Protein AF-A0A7C4AFL7-F1 (afdb_monomer)

Solvent-accessible surface area (backbone atoms only — not comparable to full-atom values): 5990 Å² total; per-residue (Å²): 130,59,69,70,58,55,52,52,50,54,50,51,48,50,50,52,39,52,53,50,54,74,69,39,53,82,77,48,54,79,72,40,79,58,58,64,42,40,50,51,41,49,50,39,52,47,52,48,48,51,51,53,50,52,51,58,55,55,72,71,49,88,89,46,74,70,52,54,54,51,50,54,52,51,56,53,51,50,54,52,41,51,52,51,39,52,49,42,48,52,57,49,72,68,55,79,84,76,81,82,78,83,129

Secondary structure (DSSP, 8-state):
--HHHHHHHHHHHHHHHHHHHHHS-HHHHTT-SSHHHHHHHHHHHHHHHHHHHHHHHHHHSPP-HHHHHHHHHHHHHHHHHHHHHHHHHHHHHTPPPPP----

Foldseek 3Di:
DPPVVLVVVLVVLVVVLVVVVVLDDPVVCVVDPQNVLSVQLNVLSVVLVVLVVVLVVLVPDDDDPVSVVVSVVSVVVSVVSVVSNVVSVVVNVPDDDDDRDDD

Mean predicted aligned error: 6.05 Å

Radius of gyration: 17.59 Å; Cα contacts (8 Å, |Δi|>4): 53; chains: 1; bounding box: 43×24×51 Å

Structure (mmCIF, N/CA/C/O backbone):
data_AF-A0A7C4AFL7-F1
#
_entry.id   AF-A0A7C4AFL7-F1
#
loop_
_atom_site.group_PDB
_atom_site.id
_atom_site.type_symbol
_atom_site.label_atom_id
_atom_site.label_alt_id
_atom_site.label_comp_id
_atom_site.label_asym_id
_atom_site.label_entity_id
_atom_site.label_seq_id
_atom_site.pdbx_PDB_ins_code
_atom_site.Cartn_x
_atom_site.Cartn_y
_atom_site.Cartn_z
_atom_site.occupancy
_atom_site.B_iso_or_equiv
_atom_site.auth_seq_id
_atom_site.auth_comp_id
_atom_site.auth_asym_id
_atom_site.auth_atom_id
_atom_site.pdbx_PDB_model_num
ATOM 1 N N . MET A 1 1 ? 5.212 -11.488 -5.226 1.00 54.84 1 MET A N 1
ATOM 2 C CA . MET A 1 1 ? 3.770 -11.818 -5.333 1.00 54.84 1 MET A CA 1
ATOM 3 C C . MET A 1 1 ? 3.301 -11.629 -6.772 1.00 54.84 1 MET A C 1
ATOM 5 O O . MET A 1 1 ? 3.699 -10.638 -7.372 1.00 54.84 1 MET A O 1
ATOM 9 N N . PRO A 1 2 ? 2.453 -12.518 -7.317 1.00 72.62 2 PRO A N 1
ATOM 10 C CA . PRO A 1 2 ? 1.795 -12.314 -8.612 1.00 72.62 2 PRO A CA 1
ATOM 11 C C . PRO A 1 2 ? 0.952 -11.024 -8.627 1.00 72.62 2 PRO A C 1
ATOM 13 O O . PRO A 1 2 ? 0.307 -10.715 -7.623 1.00 72.62 2 PRO A O 1
ATOM 16 N N . ARG A 1 3 ? 0.903 -10.293 -9.754 1.00 70.00 3 ARG A N 1
ATOM 17 C CA . ARG A 1 3 ? 0.165 -9.009 -9.887 1.00 70.00 3 ARG A CA 1
ATOM 18 C C . ARG A 1 3 ? -1.309 -9.112 -9.471 1.00 70.00 3 ARG A C 1
ATOM 20 O O . ARG A 1 3 ? -1.824 -8.222 -8.801 1.00 70.00 3 ARG A O 1
ATOM 27 N N . ALA A 1 4 ? -1.963 -10.228 -9.796 1.00 74.00 4 ALA A N 1
ATOM 28 C CA . ALA A 1 4 ? -3.345 -10.493 -9.392 1.00 74.00 4 ALA A CA 1
ATOM 29 C C . ALA A 1 4 ? -3.514 -10.534 -7.861 1.00 74.00 4 ALA A C 1
ATOM 31 O O . ALA A 1 4 ? -4.464 -9.962 -7.327 1.00 74.00 4 ALA A O 1
ATOM 32 N N . ARG A 1 5 ? -2.553 -11.129 -7.134 1.00 79.31 5 ARG A N 1
ATOM 33 C CA . ARG A 1 5 ? -2.572 -11.158 -5.661 1.00 79.31 5 ARG A CA 1
ATOM 34 C C . ARG A 1 5 ? -2.360 -9.767 -5.064 1.00 79.31 5 ARG A C 1
ATOM 36 O O . ARG A 1 5 ? -3.036 -9.421 -4.104 1.00 79.31 5 ARG A O 1
ATOM 43 N N . GLN A 1 6 ? -1.486 -8.948 -5.655 1.00 80.31 6 GLN A N 1
ATOM 44 C CA . GLN A 1 6 ? -1.270 -7.562 -5.212 1.00 80.31 6 GLN A CA 1
ATOM 45 C C . GLN A 1 6 ? -2.531 -6.705 -5.381 1.00 80.31 6 GLN A C 1
ATOM 47 O O . GLN A 1 6 ? -2.898 -5.950 -4.481 1.00 80.31 6 GLN A O 1
ATOM 52 N N . HIS A 1 7 ? -3.229 -6.856 -6.510 1.00 83.31 7 HIS A N 1
ATOM 53 C CA . HIS A 1 7 ? -4.491 -6.163 -6.751 1.00 83.31 7 HIS A CA 1
ATOM 54 C C . HIS A 1 7 ? -5.581 -6.595 -5.758 1.00 83.31 7 HIS A C 1
ATOM 56 O O . HIS A 1 7 ? -6.227 -5.745 -5.145 1.00 83.31 7 HIS A O 1
ATOM 62 N N . ALA A 1 8 ? -5.753 -7.905 -5.552 1.00 85.50 8 ALA A N 1
ATOM 63 C CA . ALA A 1 8 ? -6.710 -8.434 -4.584 1.00 85.50 8 ALA A CA 1
ATOM 64 C C . ALA A 1 8 ? -6.419 -7.934 -3.158 1.00 85.50 8 ALA A C 1
ATOM 66 O O . ALA A 1 8 ? -7.335 -7.486 -2.472 1.00 85.50 8 ALA A O 1
ATOM 67 N N . PHE A 1 9 ? -5.146 -7.923 -2.754 1.00 86.56 9 PHE A N 1
ATOM 68 C CA . PHE A 1 9 ? -4.712 -7.418 -1.453 1.00 86.56 9 PHE A CA 1
ATOM 69 C C . PHE A 1 9 ? -5.043 -5.931 -1.260 1.00 86.56 9 PHE A C 1
ATOM 71 O O . PHE A 1 9 ? -5.638 -5.559 -0.252 1.00 86.56 9 PHE A O 1
ATOM 78 N N . ARG A 1 10 ? -4.764 -5.077 -2.256 1.00 88.94 10 ARG A N 1
ATOM 79 C CA . ARG A 1 10 ? -5.164 -3.657 -2.219 1.00 88.94 10 ARG A CA 1
ATOM 80 C C . ARG A 1 10 ? -6.665 -3.467 -2.030 1.00 88.94 10 ARG A C 1
ATOM 82 O O . ARG A 1 10 ? -7.072 -2.583 -1.278 1.00 88.94 10 ARG A O 1
ATOM 89 N N . ARG A 1 11 ? -7.490 -4.263 -2.720 1.00 93.00 11 ARG A N 1
ATOM 90 C CA . ARG A 1 11 ? -8.950 -4.203 -2.539 1.00 93.00 11 ARG A CA 1
ATOM 91 C C . ARG A 1 11 ? -9.345 -4.585 -1.117 1.00 93.00 11 ARG A C 1
ATOM 93 O O . ARG A 1 11 ? -10.166 -3.888 -0.537 1.00 93.00 11 ARG A O 1
ATOM 100 N N . ALA A 1 12 ? -8.738 -5.630 -0.556 1.00 91.69 12 ALA A N 1
ATOM 101 C CA . ALA A 1 12 ? -9.010 -6.056 0.814 1.00 91.69 12 ALA A CA 1
ATOM 102 C C . ALA A 1 12 ? -8.679 -4.951 1.833 1.00 91.69 12 ALA A C 1
ATOM 104 O O . ALA A 1 12 ? -9.532 -4.615 2.649 1.00 91.69 12 ALA A O 1
ATOM 105 N N . VAL A 1 13 ? -7.506 -4.310 1.724 1.00 91.94 13 VAL A N 1
ATOM 106 C CA . VAL A 1 13 ? -7.127 -3.165 2.581 1.00 91.94 13 VAL A CA 1
ATOM 107 C C . VAL A 1 13 ? -8.147 -2.030 2.473 1.00 91.94 13 VAL A C 1
ATOM 109 O O . VAL A 1 13 ? -8.580 -1.481 3.485 1.00 91.94 13 VAL A O 1
ATOM 112 N N . ARG A 1 14 ? -8.580 -1.702 1.250 1.00 94.12 14 ARG A N 1
ATOM 113 C CA . ARG A 1 14 ? -9.600 -0.672 1.023 1.00 94.12 14 ARG A CA 1
ATOM 114 C C . ARG A 1 14 ? -10.939 -1.034 1.667 1.00 94.12 14 ARG A C 1
ATOM 116 O O . ARG A 1 14 ? -11.559 -0.176 2.285 1.00 94.12 14 ARG A O 1
ATOM 123 N N . TRP A 1 15 ? -11.387 -2.281 1.535 1.00 94.56 15 TRP A N 1
ATOM 124 C CA . TRP A 1 15 ? -12.618 -2.743 2.176 1.00 94.56 15 TRP A CA 1
ATOM 125 C C . TRP A 1 15 ? -12.529 -2.679 3.695 1.00 94.56 15 TRP A C 1
ATOM 127 O O . TRP A 1 15 ? -13.468 -2.217 4.331 1.00 94.56 15 TRP A O 1
ATOM 137 N N . TRP A 1 16 ? -11.397 -3.063 4.283 1.00 92.44 16 TRP A N 1
ATOM 138 C CA . TRP A 1 16 ? -11.189 -2.939 5.725 1.00 92.44 16 TRP A CA 1
ATOM 139 C C . TRP A 1 16 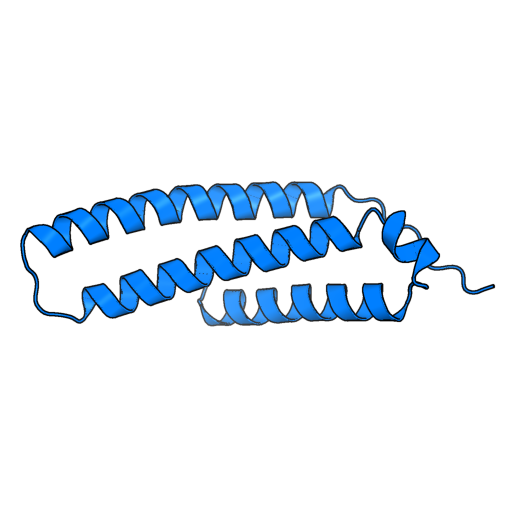? -11.233 -1.489 6.196 1.00 92.44 16 TRP A C 1
ATOM 141 O O . TRP A 1 16 ? -11.848 -1.209 7.223 1.00 92.44 16 TRP A O 1
ATOM 151 N N . ARG A 1 17 ? -10.648 -0.561 5.428 1.00 93.69 17 ARG A N 1
ATOM 152 C CA . ARG A 1 17 ? -10.772 0.874 5.702 1.00 93.69 17 ARG A CA 1
ATOM 153 C C . ARG A 1 17 ? -12.238 1.303 5.705 1.00 93.69 17 ARG A C 1
ATOM 155 O O . ARG A 1 17 ? -12.684 1.867 6.694 1.00 93.69 17 ARG A O 1
ATOM 162 N N . TYR A 1 18 ? -12.992 0.979 4.654 1.00 94.06 18 TYR A N 1
ATOM 163 C CA . TYR A 1 18 ? -14.407 1.353 4.560 1.00 94.06 18 TYR A CA 1
ATOM 164 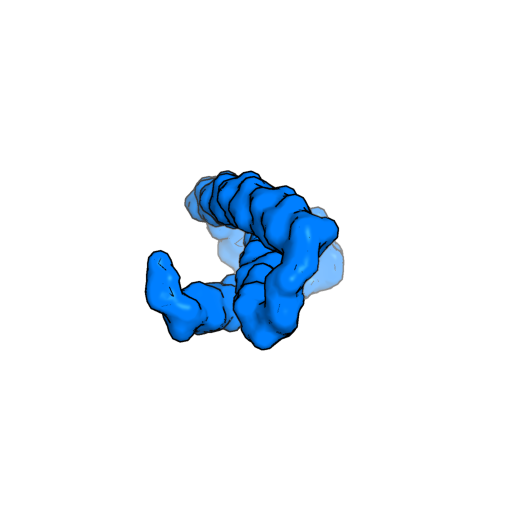C C . TYR A 1 18 ? -15.261 0.757 5.675 1.00 94.06 18 TYR A C 1
ATOM 166 O O . TYR A 1 18 ? -16.098 1.451 6.240 1.00 94.06 18 TYR A O 1
ATOM 174 N N . LEU A 1 19 ? -15.030 -0.507 6.031 1.00 91.81 19 LEU A N 1
ATOM 175 C CA . LEU A 1 19 ? -15.721 -1.136 7.154 1.00 91.81 19 LEU A CA 1
ATOM 176 C C . LEU A 1 19 ? -15.402 -0.422 8.470 1.00 91.81 19 LEU A C 1
ATOM 178 O O . LEU A 1 19 ? -16.301 -0.210 9.280 1.00 91.81 19 LEU A O 1
ATOM 182 N N . ARG A 1 20 ? -14.141 -0.020 8.682 1.00 90.75 20 ARG A N 1
ATOM 183 C CA . ARG A 1 20 ? -13.745 0.725 9.882 1.00 90.75 20 ARG A CA 1
ATOM 184 C C . ARG A 1 20 ? -14.358 2.125 9.907 1.00 90.75 20 ARG A C 1
ATOM 186 O O . ARG A 1 20 ? -14.874 2.516 10.944 1.00 90.75 20 ARG A O 1
ATOM 193 N N . GLU A 1 21 ? -14.362 2.839 8.785 1.00 92.06 21 GLU A N 1
ATOM 194 C CA . GLU A 1 21 ? -15.007 4.154 8.646 1.00 92.06 21 GLU A CA 1
ATOM 195 C C . GLU A 1 21 ? -16.507 4.078 8.935 1.00 92.06 21 GLU A C 1
ATOM 197 O O . GLU A 1 21 ? -17.015 4.873 9.718 1.00 92.06 21 GLU A O 1
ATOM 202 N N . ALA A 1 22 ? -17.199 3.085 8.369 1.00 90.31 22 ALA A N 1
ATOM 203 C CA . ALA A 1 22 ? -18.632 2.884 8.569 1.00 90.31 22 ALA A CA 1
ATOM 204 C C . ALA A 1 22 ? -18.990 2.463 10.004 1.00 90.31 22 ALA A C 1
ATOM 206 O O . ALA A 1 22 ? -20.106 2.699 10.465 1.00 90.31 22 ALA A O 1
ATOM 207 N N . ALA A 1 23 ? -18.061 1.819 10.715 1.00 88.88 23 ALA A N 1
ATOM 208 C CA . ALA A 1 23 ? -18.273 1.401 12.094 1.00 88.88 23 ALA A CA 1
ATOM 209 C C . ALA A 1 23 ? -18.071 2.541 13.109 1.00 88.88 23 ALA A C 1
ATOM 211 O O . ALA A 1 23 ? -18.586 2.443 14.219 1.00 88.88 23 ALA A O 1
ATOM 212 N N . LEU A 1 24 ? -17.332 3.597 12.758 1.00 88.12 24 LEU A N 1
ATOM 213 C CA . LEU A 1 24 ? -16.941 4.668 13.677 1.00 88.12 24 LEU A CA 1
ATOM 214 C C . LEU A 1 24 ? -17.744 5.948 13.429 1.00 88.12 24 LEU A C 1
ATOM 216 O O . LEU A 1 24 ? -17.856 6.414 12.296 1.00 88.12 24 LEU A O 1
ATOM 220 N N . SER A 1 25 ? -18.210 6.591 14.500 1.00 85.00 25 SER A N 1
ATOM 221 C CA . SER A 1 25 ? -18.729 7.959 14.410 1.00 85.00 25 SER A CA 1
ATOM 222 C C . SER A 1 25 ? -17.605 8.964 14.118 1.00 85.00 25 SER A C 1
ATOM 224 O O . SER A 1 25 ? -16.432 8.701 14.393 1.00 85.00 25 SER A O 1
ATOM 226 N N . ALA A 1 26 ? -17.946 10.156 13.616 1.00 80.38 26 ALA A N 1
ATOM 227 C CA . ALA A 1 26 ? -16.960 11.190 13.279 1.00 80.38 26 ALA A CA 1
ATOM 228 C C . ALA A 1 26 ? -16.031 11.562 14.458 1.00 80.38 26 ALA A C 1
ATOM 230 O O . ALA A 1 26 ? -14.845 11.829 14.261 1.00 80.38 26 ALA A O 1
ATOM 231 N N . GLY A 1 27 ? -16.541 11.533 15.697 1.00 79.38 27 GLY A N 1
ATOM 232 C CA . GLY A 1 27 ? -15.739 11.762 16.905 1.00 79.38 27 GLY A CA 1
ATOM 233 C C . GLY A 1 27 ? -14.795 10.602 17.243 1.00 79.38 27 GLY A C 1
ATOM 234 O O . GLY A 1 27 ? -13.688 10.828 17.727 1.00 79.38 27 GLY A O 1
ATOM 235 N N . GLN A 1 28 ? -15.193 9.362 16.945 1.00 85.12 28 GLN A N 1
ATOM 236 C CA . GLN A 1 28 ? -14.380 8.166 17.186 1.00 85.12 28 GLN A CA 1
ATOM 237 C C . GLN A 1 28 ? -13.281 7.987 16.135 1.00 85.12 28 GLN A C 1
ATOM 239 O O . GLN A 1 28 ? -12.202 7.508 16.472 1.00 85.12 28 GLN A O 1
ATOM 244 N N . GLN A 1 29 ? -13.517 8.411 14.890 1.00 84.38 29 GLN A N 1
ATOM 245 C CA . GLN A 1 29 ? -12.524 8.331 13.812 1.00 84.38 29 GLN A CA 1
ATOM 246 C C . GLN A 1 29 ? -11.226 9.074 14.157 1.00 84.38 29 GLN A C 1
ATOM 248 O O . GLN A 1 29 ? -10.144 8.555 13.895 1.00 84.38 29 GLN A O 1
ATOM 253 N N . LYS A 1 30 ? -11.318 10.243 14.809 1.00 82.50 30 LYS A N 1
ATOM 254 C CA . LYS A 1 30 ? -10.145 11.042 15.221 1.00 82.50 30 LYS A CA 1
ATOM 255 C C . LYS A 1 30 ? -9.224 10.311 16.199 1.00 82.50 30 LYS A C 1
ATOM 257 O O . LYS A 1 30 ? -8.019 10.532 16.180 1.00 82.50 30 LYS A O 1
ATOM 262 N N . ASN A 1 31 ? -9.794 9.449 17.037 1.00 84.94 31 ASN A N 1
ATOM 263 C CA . ASN A 1 31 ? -9.067 8.710 18.067 1.00 84.94 31 ASN A CA 1
ATOM 264 C C . ASN A 1 31 ? -8.763 7.265 17.646 1.00 84.94 31 ASN A C 1
ATOM 266 O O . ASN A 1 31 ? -8.229 6.487 18.440 1.00 84.94 31 ASN A O 1
ATOM 270 N N . ASP A 1 32 ? -9.118 6.878 16.419 1.00 88.19 32 ASP A N 1
ATOM 271 C CA . ASP A 1 32 ? -8.919 5.516 15.957 1.00 88.19 32 ASP A CA 1
ATOM 272 C C . ASP A 1 32 ? -7.458 5.278 15.575 1.00 88.19 32 ASP A C 1
ATOM 274 O O . ASP A 1 32 ? -6.889 5.955 14.724 1.00 88.19 32 ASP A O 1
ATOM 278 N N . ALA A 1 33 ? -6.841 4.269 16.184 1.00 87.12 33 ALA A N 1
ATOM 279 C CA . ALA A 1 33 ? -5.462 3.908 15.874 1.00 87.12 33 ALA A CA 1
ATOM 280 C C . ALA A 1 33 ? -5.340 3.126 14.552 1.00 87.12 33 ALA A C 1
ATOM 282 O O . ALA A 1 33 ? -4.266 3.112 13.944 1.00 87.12 33 ALA A O 1
ATOM 283 N N . LEU A 1 34 ? -6.408 2.456 14.109 1.00 90.12 34 LEU A N 1
ATOM 284 C CA . LEU A 1 34 ? -6.374 1.548 12.964 1.00 90.12 34 LEU A CA 1
ATOM 285 C C . LEU A 1 34 ? -6.588 2.281 11.635 1.00 90.12 34 LEU A C 1
ATOM 287 O O . LEU A 1 34 ? -5.835 2.067 10.687 1.00 90.12 34 LEU A O 1
ATOM 291 N N . LEU A 1 35 ? -7.580 3.164 11.575 1.00 90.81 35 LEU A N 1
ATOM 292 C CA . LEU A 1 35 ? -7.972 3.922 10.395 1.00 90.81 35 LEU A CA 1
ATOM 293 C C . LEU A 1 35 ? -6.809 4.683 9.728 1.00 90.81 35 LEU A C 1
ATOM 295 O O . LEU A 1 35 ? -6.566 4.430 8.546 1.00 90.81 35 LEU A O 1
ATOM 299 N N . PRO A 1 36 ? -6.014 5.517 10.433 1.00 91.19 36 PRO A N 1
ATOM 300 C CA . PRO A 1 36 ? -4.891 6.223 9.811 1.00 91.19 36 PRO A CA 1
ATOM 301 C C . PRO A 1 36 ? -3.818 5.268 9.269 1.00 91.19 36 PRO A C 1
ATOM 303 O O . PRO A 1 36 ? -3.164 5.566 8.273 1.00 91.19 36 PRO A O 1
ATOM 306 N N . ARG A 1 37 ? -3.642 4.088 9.875 1.00 91.19 37 ARG A N 1
ATOM 307 C CA . ARG A 1 37 ? -2.679 3.082 9.398 1.00 91.19 37 ARG A CA 1
ATOM 308 C C . ARG A 1 37 ? -3.192 2.334 8.172 1.00 91.19 37 ARG A C 1
ATOM 310 O O . ARG A 1 37 ? -2.424 2.108 7.242 1.00 91.19 37 ARG A O 1
ATOM 317 N N . LEU A 1 38 ? -4.486 2.011 8.125 1.00 92.25 38 LEU A N 1
ATOM 318 C CA . LEU A 1 38 ? -5.127 1.470 6.923 1.00 92.25 38 LEU A CA 1
ATOM 319 C C . LEU A 1 38 ? -5.047 2.458 5.752 1.00 92.25 38 LEU A C 1
ATOM 321 O O . LEU A 1 38 ? -4.777 2.037 4.628 1.00 92.25 38 LEU A O 1
ATOM 325 N N . MET A 1 39 ? -5.225 3.758 6.012 1.00 92.62 39 MET A N 1
ATOM 326 C CA . MET A 1 39 ? -5.041 4.812 5.008 1.00 92.62 39 MET A CA 1
ATOM 327 C C . MET A 1 39 ? -3.603 4.842 4.481 1.00 92.62 39 MET A C 1
ATOM 329 O O . MET A 1 39 ? -3.414 4.714 3.273 1.00 92.62 39 MET A O 1
ATOM 333 N N . ARG A 1 40 ? -2.597 4.884 5.367 1.00 92.50 40 ARG A N 1
ATOM 334 C CA . ARG A 1 40 ? -1.176 4.858 4.971 1.00 92.50 40 ARG A CA 1
ATOM 335 C C . ARG A 1 40 ? -0.814 3.629 4.139 1.00 92.50 40 ARG A C 1
ATOM 337 O O . ARG A 1 40 ? -0.171 3.757 3.102 1.00 92.50 40 ARG A O 1
ATOM 344 N N . VAL A 1 41 ? -1.256 2.434 4.544 1.00 92.88 41 VAL A N 1
ATOM 345 C CA . VAL A 1 41 ? -1.021 1.206 3.761 1.00 92.88 41 VAL A CA 1
ATOM 346 C C . VAL A 1 41 ? -1.710 1.295 2.397 1.00 92.88 41 VAL A C 1
ATOM 348 O O . VAL A 1 41 ? -1.129 0.905 1.384 1.00 92.88 41 VAL A O 1
ATOM 351 N N . GLN A 1 42 ? -2.938 1.820 2.335 1.00 93.00 42 GLN A N 1
ATOM 352 C CA . GLN A 1 42 ? -3.653 1.999 1.072 1.00 93.00 42 GLN A CA 1
ATOM 353 C C . GLN A 1 42 ? -2.916 2.961 0.124 1.00 93.00 42 GLN A C 1
ATOM 355 O O . GLN A 1 42 ? -2.828 2.670 -1.073 1.00 93.00 42 GLN A O 1
ATOM 360 N N . GLU A 1 43 ? -2.402 4.077 0.643 1.00 92.50 43 GLU A N 1
ATOM 361 C CA . GLU A 1 43 ? -1.619 5.075 -0.096 1.00 92.50 43 GLU A CA 1
ATOM 362 C C . GLU A 1 43 ? -0.304 4.485 -0.606 1.00 92.50 43 GLU A C 1
ATOM 364 O O . GLU A 1 43 ? -0.073 4.488 -1.815 1.00 92.50 43 GLU A O 1
ATOM 369 N N . ALA A 1 44 ? 0.492 3.869 0.273 1.00 91.81 44 ALA A N 1
ATOM 370 C CA . ALA A 1 44 ? 1.772 3.260 -0.086 1.00 91.81 44 ALA A CA 1
ATOM 371 C C . ALA A 1 44 ? 1.607 2.166 -1.158 1.00 91.81 44 ALA A C 1
ATOM 373 O O . ALA A 1 44 ? 2.347 2.111 -2.142 1.00 91.81 44 ALA A O 1
ATOM 374 N N . LEU A 1 45 ? 0.581 1.316 -1.032 1.00 91.38 45 LEU A N 1
ATOM 375 C CA . LEU A 1 45 ? 0.262 0.317 -2.056 1.00 91.38 45 LEU A CA 1
ATOM 376 C C . LEU A 1 45 ? -0.214 0.948 -3.375 1.00 91.38 45 LEU A C 1
ATOM 378 O O . LEU A 1 45 ? 0.012 0.380 -4.447 1.00 91.38 45 LEU A O 1
ATOM 382 N N . GLY A 1 46 ? -0.925 2.075 -3.307 1.00 91.31 46 GLY A N 1
ATOM 383 C CA . GLY A 1 46 ? -1.345 2.848 -4.472 1.00 91.31 46 GLY A CA 1
ATOM 384 C C . GLY A 1 46 ? -0.149 3.410 -5.232 1.00 91.31 46 GLY A C 1
ATOM 385 O O . GLY A 1 46 ? -0.036 3.183 -6.435 1.00 91.31 46 GLY A O 1
ATOM 386 N N . GLU A 1 47 ? 0.775 4.043 -4.518 1.00 91.12 47 GLU A N 1
ATOM 387 C CA . GLU A 1 47 ? 1.996 4.615 -5.080 1.00 91.12 47 GLU A CA 1
ATOM 388 C C . GLU A 1 47 ? 2.892 3.542 -5.710 1.00 91.12 47 GLU A C 1
ATOM 390 O O . GLU A 1 47 ? 3.338 3.676 -6.855 1.00 91.12 47 GLU A O 1
ATOM 395 N N . LEU A 1 48 ? 3.056 2.407 -5.023 1.00 90.25 48 LEU A N 1
ATOM 396 C CA . LEU A 1 48 ? 3.797 1.260 -5.542 1.00 90.25 48 LEU A CA 1
ATOM 397 C C . LEU A 1 48 ? 3.211 0.737 -6.865 1.00 90.25 48 LEU A C 1
ATOM 399 O O . LEU A 1 48 ? 3.953 0.344 -7.774 1.00 90.25 48 LEU A O 1
ATOM 403 N N . GLN A 1 49 ? 1.879 0.715 -6.978 1.00 90.31 49 GLN A N 1
ATOM 404 C CA . GLN A 1 49 ? 1.185 0.315 -8.199 1.00 90.31 49 GLN A CA 1
ATOM 405 C C . GLN A 1 49 ? 1.346 1.360 -9.306 1.00 90.31 49 GLN A C 1
ATOM 407 O O . GLN A 1 49 ? 1.608 0.977 -10.446 1.00 90.31 49 GLN A O 1
ATOM 412 N N . ASN A 1 50 ? 1.183 2.648 -8.993 1.00 90.69 50 ASN A N 1
ATOM 413 C CA . ASN A 1 50 ? 1.303 3.736 -9.962 1.00 90.69 50 ASN A CA 1
ATOM 414 C C . ASN A 1 50 ? 2.677 3.699 -10.631 1.00 90.69 50 ASN A C 1
ATOM 416 O O . ASN A 1 50 ? 2.770 3.651 -11.855 1.00 90.69 50 ASN A O 1
ATOM 420 N N . ARG A 1 51 ? 3.742 3.580 -9.837 1.00 89.75 51 ARG A N 1
ATOM 421 C CA . ARG A 1 51 ? 5.114 3.451 -10.340 1.00 89.75 51 ARG A CA 1
ATOM 422 C C . ARG A 1 51 ? 5.326 2.194 -1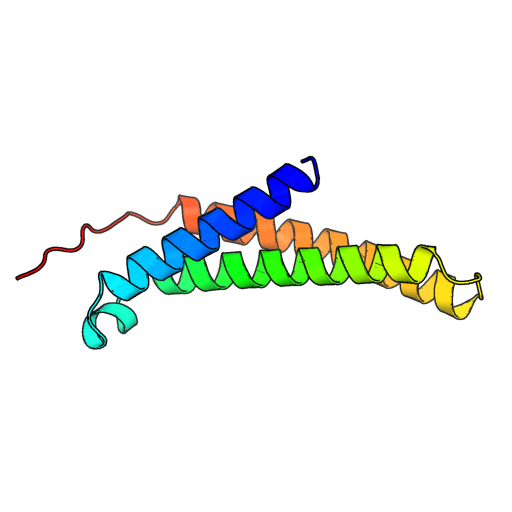1.177 1.00 89.75 51 ARG A C 1
ATOM 424 O O . ARG A 1 51 ? 5.940 2.271 -12.237 1.00 89.75 51 ARG A O 1
ATOM 431 N N . ALA A 1 52 ? 4.774 1.051 -10.765 1.00 89.06 52 ALA A N 1
ATOM 432 C CA . ALA A 1 52 ? 4.841 -0.175 -11.562 1.00 89.06 52 ALA A CA 1
ATOM 433 C C . ALA A 1 52 ? 4.149 -0.027 -12.931 1.00 89.06 52 ALA A C 1
ATOM 435 O O . ALA A 1 52 ? 4.649 -0.547 -13.931 1.00 89.06 52 ALA A O 1
ATOM 436 N N . VAL A 1 53 ? 3.019 0.687 -12.988 1.00 89.44 53 VAL A N 1
ATOM 437 C CA . VAL A 1 53 ? 2.316 1.008 -14.239 1.00 89.44 53 VAL A CA 1
ATOM 438 C C . VAL A 1 53 ? 3.144 1.972 -15.087 1.00 89.44 53 VAL A C 1
ATOM 440 O O . VAL A 1 53 ? 3.342 1.695 -16.266 1.00 89.44 53 VAL A O 1
ATOM 443 N N . THR A 1 54 ? 3.700 3.034 -14.499 1.00 89.75 54 THR A N 1
ATOM 444 C CA . THR A 1 54 ? 4.575 3.991 -15.194 1.00 89.75 54 THR A CA 1
ATOM 445 C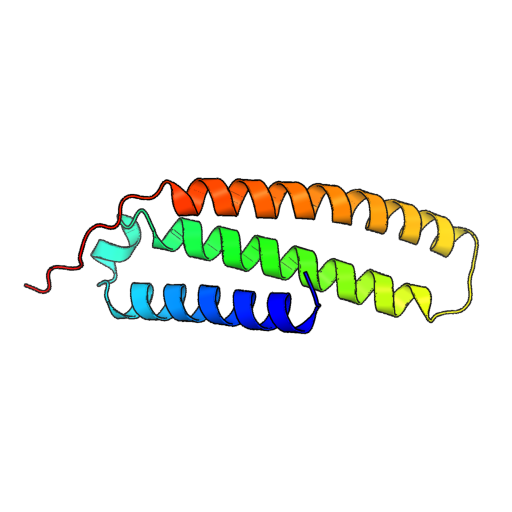 C . THR A 1 54 ? 5.792 3.301 -15.802 1.00 89.75 54 THR A C 1
ATOM 447 O O . THR A 1 54 ? 6.069 3.488 -16.984 1.00 89.75 54 THR A O 1
ATOM 450 N N . ILE A 1 55 ? 6.477 2.440 -15.043 1.00 90.25 55 ILE A N 1
ATOM 451 C CA . ILE A 1 55 ? 7.597 1.638 -15.553 1.00 90.25 55 ILE A CA 1
ATOM 452 C C . ILE A 1 55 ? 7.129 0.776 -16.730 1.00 90.25 55 ILE A C 1
ATOM 454 O O . ILE A 1 55 ? 7.747 0.811 -17.789 1.00 90.25 55 ILE A O 1
ATOM 458 N N . ALA A 1 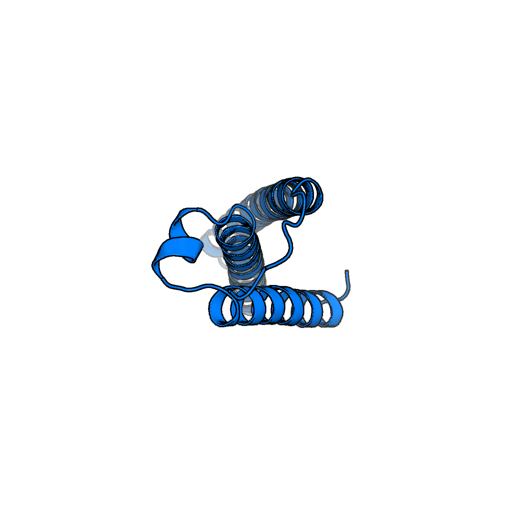56 ? 6.015 0.049 -16.588 1.00 89.31 56 ALA A N 1
ATOM 459 C CA . ALA A 1 56 ? 5.501 -0.820 -17.646 1.00 89.31 56 ALA A CA 1
ATOM 460 C C . ALA A 1 56 ? 5.107 -0.055 -18.924 1.00 89.31 56 ALA A C 1
ATOM 462 O O . ALA A 1 56 ? 5.327 -0.562 -20.025 1.00 89.31 56 ALA A O 1
ATOM 463 N N .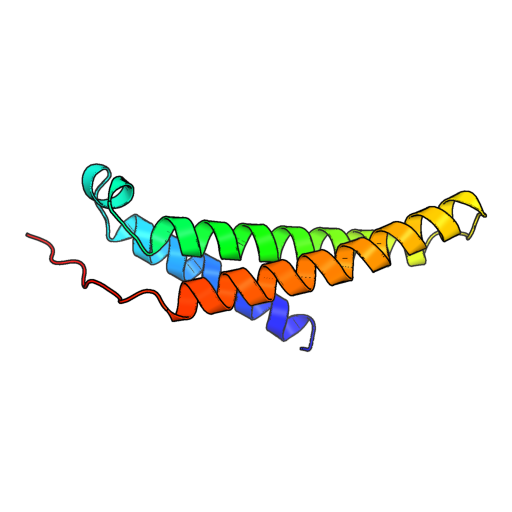 LEU A 1 57 ? 4.538 1.145 -18.788 1.00 88.94 57 LEU A N 1
ATOM 464 C CA . LEU A 1 57 ? 4.199 2.024 -19.908 1.00 88.94 57 LEU A CA 1
ATOM 465 C C . LEU A 1 57 ? 5.460 2.533 -20.602 1.00 88.94 57 LEU A C 1
ATOM 467 O O . LEU A 1 57 ? 5.600 2.383 -21.815 1.00 88.94 57 LEU A O 1
ATOM 471 N N . LEU A 1 58 ? 6.411 3.066 -19.836 1.00 86.75 58 LEU A N 1
ATOM 472 C CA . LEU A 1 58 ? 7.663 3.581 -20.375 1.00 86.75 58 LEU A CA 1
ATOM 473 C C . LEU A 1 58 ? 8.458 2.481 -21.073 1.00 86.75 58 LEU A C 1
ATOM 475 O O . LEU A 1 58 ? 8.938 2.702 -22.180 1.00 86.75 58 LEU A O 1
ATOM 479 N N . SER A 1 59 ? 8.544 1.275 -20.509 1.00 86.06 59 SER A N 1
ATOM 480 C CA . SER A 1 59 ? 9.240 0.145 -21.137 1.00 86.06 59 SER A CA 1
ATOM 481 C C . SER A 1 59 ? 8.732 -0.187 -22.547 1.00 86.06 59 SER A C 1
ATOM 483 O O . SER A 1 59 ? 9.503 -0.725 -23.333 1.00 86.06 59 SER A O 1
ATOM 485 N N . ARG A 1 60 ? 7.486 0.166 -22.899 1.00 87.25 60 ARG A N 1
ATOM 486 C CA . ARG A 1 60 ? 6.889 -0.089 -24.225 1.00 87.25 60 ARG A CA 1
ATOM 487 C C . ARG A 1 60 ? 7.168 0.991 -25.274 1.00 87.25 60 ARG A C 1
ATOM 489 O O . ARG A 1 60 ? 6.965 0.744 -26.456 1.00 87.25 60 ARG A O 1
ATOM 496 N N . LEU A 1 61 ? 7.612 2.180 -24.872 1.00 85.56 61 LEU A N 1
ATOM 497 C CA . LEU A 1 61 ? 7.958 3.260 -25.808 1.00 85.56 61 LEU A CA 1
ATOM 498 C C . LEU A 1 61 ? 9.318 2.985 -26.483 1.00 85.56 61 LEU A C 1
ATOM 500 O O . LEU A 1 61 ? 10.098 2.179 -25.978 1.00 85.56 61 LEU A O 1
ATOM 504 N N . LYS A 1 62 ? 9.677 3.674 -27.575 1.00 82.25 62 LYS A N 1
ATOM 505 C CA . LYS A 1 62 ? 11.049 3.586 -28.128 1.00 82.25 62 LYS A CA 1
ATOM 506 C C . LYS A 1 62 ? 12.082 4.088 -27.105 1.00 82.25 62 LYS A C 1
ATOM 508 O O . LYS A 1 62 ? 11.771 4.941 -26.275 1.00 82.25 62 LYS A O 1
ATOM 513 N N . LEU A 1 63 ? 13.274 3.489 -27.088 1.00 77.31 63 LEU A N 1
ATOM 514 C CA . LEU A 1 63 ? 14.349 3.831 -26.150 1.00 77.31 63 LEU A CA 1
ATOM 515 C C . LEU A 1 63 ? 15.128 5.064 -26.630 1.00 77.31 63 LEU A C 1
ATOM 517 O O . LEU A 1 63 ? 15.634 5.075 -27.745 1.00 77.31 63 LEU A O 1
ATOM 521 N N . SER A 1 64 ? 15.225 6.076 -25.768 1.00 84.50 64 SER A N 1
ATOM 522 C CA . SER A 1 64 ? 16.165 7.200 -25.862 1.00 84.50 64 SER A CA 1
ATOM 523 C C . SER A 1 64 ? 17.095 7.180 -24.640 1.00 84.50 64 SER A C 1
ATOM 525 O O . SER A 1 64 ? 16.747 6.583 -23.616 1.00 84.50 64 SER A O 1
ATOM 527 N N . ALA A 1 65 ? 18.255 7.842 -24.714 1.00 79.50 65 ALA A N 1
ATOM 528 C CA . ALA A 1 65 ? 19.191 7.931 -23.585 1.00 79.50 65 ALA A CA 1
ATOM 529 C C . ALA A 1 65 ? 18.528 8.533 -22.327 1.00 79.50 65 ALA A C 1
ATOM 531 O O . ALA A 1 65 ? 18.601 7.948 -21.248 1.00 79.50 65 ALA A O 1
ATOM 532 N N . SER A 1 66 ? 17.764 9.620 -22.493 1.00 84.62 66 SER A N 1
ATOM 533 C CA . SER A 1 66 ? 16.990 10.259 -21.416 1.00 84.62 66 SER A CA 1
ATOM 534 C C . SER A 1 66 ? 15.957 9.325 -20.779 1.00 84.62 66 SER A C 1
ATOM 536 O O . SER A 1 66 ? 15.759 9.315 -19.565 1.00 84.62 66 SER A O 1
ATOM 538 N N . LYS A 1 67 ? 15.310 8.480 -21.585 1.00 85.44 67 LYS A N 1
ATOM 539 C CA . LYS A 1 67 ? 14.351 7.494 -21.091 1.00 85.44 67 LYS A CA 1
ATOM 540 C C . LYS A 1 67 ? 15.035 6.382 -20.293 1.00 85.44 67 LYS A C 1
ATOM 542 O O . LYS A 1 67 ? 14.464 5.922 -19.305 1.00 85.44 67 LYS A O 1
ATOM 547 N N . ALA A 1 68 ? 16.207 5.917 -20.725 1.00 84.50 68 ALA A N 1
ATOM 548 C CA . ALA A 1 68 ? 16.951 4.876 -20.017 1.00 84.50 68 ALA A CA 1
ATOM 549 C C . ALA A 1 68 ? 17.359 5.346 -18.611 1.00 84.50 68 ALA A C 1
ATOM 551 O O . ALA A 1 68 ? 17.151 4.623 -17.636 1.00 84.50 68 ALA A O 1
ATOM 552 N N . GLU A 1 69 ? 17.839 6.586 -18.500 1.00 87.81 69 GLU A N 1
ATOM 553 C CA . GLU A 1 69 ? 18.154 7.226 -17.222 1.00 87.81 69 GLU A CA 1
ATOM 554 C C . GLU A 1 69 ? 16.909 7.360 -16.330 1.00 87.81 69 GLU A C 1
ATOM 556 O O . GLU A 1 69 ? 16.907 6.922 -15.175 1.00 87.81 69 GLU A O 1
ATOM 561 N N . PHE A 1 70 ? 15.806 7.874 -16.884 1.00 87.25 70 PHE A N 1
ATOM 562 C CA . PHE A 1 70 ? 14.552 8.031 -16.147 1.00 87.25 70 PHE A CA 1
ATOM 563 C C . PHE A 1 70 ? 13.988 6.692 -15.642 1.00 87.25 70 PHE A C 1
ATOM 565 O O . PHE A 1 70 ? 13.567 6.580 -14.488 1.00 87.25 70 PHE A O 1
ATOM 572 N N . LEU A 1 71 ? 14.035 5.644 -16.470 1.00 88.31 71 LEU A N 1
ATOM 573 C CA . LEU A 1 71 ? 13.662 4.286 -16.071 1.00 88.31 71 LEU A CA 1
ATOM 574 C C . LEU A 1 71 ? 14.543 3.763 -14.930 1.00 88.31 71 LEU A C 1
ATOM 576 O O . LEU A 1 71 ? 14.017 3.167 -13.989 1.00 88.31 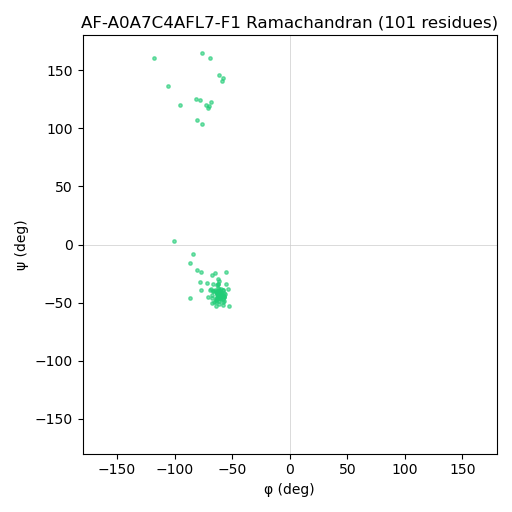71 LEU A O 1
ATOM 580 N N . GLY A 1 72 ? 15.854 4.008 -14.976 1.00 87.62 72 GLY A N 1
ATOM 581 C CA . GLY A 1 72 ? 16.778 3.639 -13.901 1.00 87.62 72 GLY A CA 1
ATOM 582 C C . GLY A 1 72 ? 16.407 4.289 -12.564 1.00 87.62 72 GLY A C 1
ATOM 583 O O . GLY A 1 72 ? 16.345 3.609 -11.533 1.00 87.62 72 GLY A O 1
ATOM 584 N N . THR A 1 73 ? 16.075 5.581 -12.584 1.00 89.69 73 THR A N 1
ATOM 585 C CA . THR A 1 73 ? 15.601 6.320 -11.404 1.00 89.69 73 THR A CA 1
ATOM 586 C C . THR A 1 73 ? 14.283 5.760 -10.875 1.00 89.69 73 THR A C 1
ATOM 588 O O . THR A 1 73 ? 14.167 5.486 -9.677 1.00 89.69 73 THR A O 1
ATOM 591 N N . LEU A 1 74 ? 13.309 5.500 -11.752 1.00 89.00 74 LEU A N 1
ATOM 592 C CA . LEU A 1 74 ? 12.024 4.919 -11.360 1.00 89.00 74 LEU A CA 1
ATOM 593 C C . LEU A 1 74 ? 12.172 3.524 -10.749 1.00 89.00 74 LEU A C 1
ATOM 595 O O . LEU A 1 74 ? 11.525 3.228 -9.747 1.00 89.00 74 LEU A O 1
ATOM 599 N N . VAL A 1 75 ? 13.041 2.672 -11.298 1.00 89.56 75 VAL A N 1
ATOM 600 C CA . VAL A 1 75 ? 13.312 1.336 -10.746 1.00 89.56 75 VAL A CA 1
ATOM 601 C C . VAL A 1 75 ? 13.953 1.429 -9.360 1.00 89.56 75 VAL A C 1
ATOM 603 O O . VAL A 1 75 ? 13.600 0.656 -8.467 1.00 89.56 75 VAL A O 1
ATOM 606 N N . ARG A 1 76 ? 14.858 2.390 -9.135 1.00 90.25 76 ARG A N 1
ATOM 607 C CA . ARG A 1 76 ? 15.445 2.630 -7.807 1.00 90.25 76 ARG A CA 1
ATOM 608 C C . ARG A 1 76 ? 14.383 3.081 -6.805 1.00 90.25 76 ARG A C 1
ATOM 610 O O . ARG A 1 76 ? 14.282 2.507 -5.723 1.00 90.25 76 ARG A O 1
ATOM 617 N N . GLN A 1 77 ? 13.553 4.048 -7.186 1.00 90.31 77 GLN A N 1
ATOM 618 C CA . GLN A 1 77 ? 12.452 4.530 -6.350 1.00 90.31 77 GLN A CA 1
ATOM 619 C C . GLN A 1 77 ? 11.405 3.439 -6.079 1.00 90.31 77 GLN A C 1
ATOM 621 O O . GLN A 1 77 ? 10.882 3.361 -4.971 1.00 90.31 77 GLN A O 1
ATOM 626 N N . GLN A 1 78 ? 11.149 2.543 -7.038 1.00 90.62 78 GLN A N 1
ATOM 627 C CA . GLN A 1 78 ? 10.264 1.391 -6.850 1.00 90.62 78 GLN A CA 1
ATOM 628 C C . GLN A 1 78 ? 10.729 0.508 -5.688 1.00 90.62 78 GLN A C 1
ATOM 630 O O . GLN A 1 78 ? 9.903 0.056 -4.900 1.00 90.62 78 GLN A O 1
ATOM 635 N N . ARG A 1 79 ? 12.040 0.270 -5.555 1.00 88.94 79 ARG A N 1
ATOM 636 C CA . ARG A 1 79 ? 12.597 -0.529 -4.450 1.00 88.94 79 ARG A CA 1
ATOM 637 C C . ARG A 1 79 ? 12.412 0.158 -3.097 1.00 88.94 79 ARG A C 1
ATOM 639 O O . ARG A 1 79 ? 12.062 -0.506 -2.128 1.00 88.94 79 ARG A O 1
ATOM 646 N N . LEU A 1 80 ? 12.594 1.478 -3.041 1.00 89.38 80 LEU A N 1
ATOM 647 C CA . LEU A 1 80 ? 12.356 2.259 -1.822 1.00 89.38 80 LEU A CA 1
ATOM 648 C C . LEU A 1 80 ? 10.880 2.209 -1.412 1.00 89.38 80 LEU A C 1
ATOM 650 O O . LEU A 1 80 ? 10.567 1.890 -0.270 1.00 89.38 80 LEU A O 1
ATOM 654 N N . CYS A 1 81 ? 9.973 2.403 -2.370 1.00 87.44 81 CYS A N 1
ATOM 655 C CA . CYS A 1 81 ? 8.533 2.313 -2.138 1.00 87.44 81 CYS A CA 1
ATOM 656 C C . CYS A 1 81 ? 8.108 0.903 -1.678 1.00 87.44 81 CYS A C 1
ATOM 658 O O . CYS A 1 81 ? 7.233 0.751 -0.829 1.00 87.44 81 CYS A O 1
ATOM 660 N N . GLN A 1 82 ? 8.764 -0.160 -2.165 1.00 89.50 82 GLN A N 1
ATOM 661 C CA . GLN A 1 82 ? 8.540 -1.514 -1.641 1.00 89.50 82 GLN A CA 1
ATOM 662 C C . GLN A 1 82 ? 8.926 -1.636 -0.166 1.00 89.50 82 GLN A C 1
ATOM 664 O O . GLN A 1 82 ? 8.195 -2.275 0.589 1.00 89.50 82 GLN A O 1
ATOM 669 N N . ALA A 1 83 ? 10.046 -1.041 0.250 1.00 89.06 83 ALA A N 1
ATOM 670 C CA . ALA A 1 83 ? 10.469 -1.056 1.647 1.00 89.06 83 ALA A CA 1
ATOM 671 C C . ALA A 1 83 ? 9.481 -0.289 2.542 1.00 89.06 83 ALA A C 1
ATOM 673 O O . ALA A 1 83 ? 9.120 -0.777 3.610 1.00 89.06 83 ALA A O 1
ATOM 674 N N . GLU A 1 84 ? 8.970 0.849 2.072 1.00 89.50 84 GLU A N 1
ATOM 675 C CA . GLU A 1 84 ? 7.940 1.631 2.763 1.00 89.50 84 GLU A CA 1
ATOM 676 C C . GLU A 1 84 ? 6.624 0.851 2.924 1.00 89.50 84 GLU A C 1
ATOM 678 O O . GLU A 1 84 ? 6.044 0.807 4.010 1.00 89.50 84 GLU A O 1
A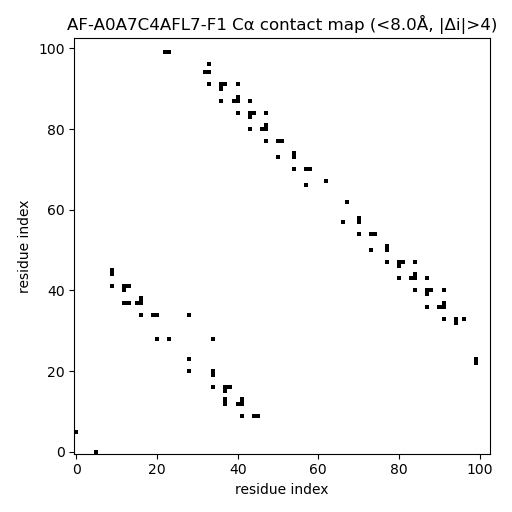TOM 683 N N . VAL A 1 85 ? 6.181 0.143 1.880 1.00 89.06 85 VAL A N 1
ATOM 684 C CA . VAL A 1 85 ? 5.026 -0.765 1.974 1.00 89.06 85 VAL A CA 1
ATOM 685 C C . VAL A 1 85 ? 5.273 -1.866 3.009 1.00 89.06 85 VAL A C 1
ATOM 687 O O . VAL A 1 85 ? 4.391 -2.171 3.805 1.00 89.06 85 VAL A O 1
ATOM 690 N N . GLN A 1 86 ? 6.465 -2.467 3.040 1.00 90.38 86 GLN A N 1
ATOM 691 C CA . GLN A 1 86 ? 6.786 -3.487 4.046 1.00 90.38 86 GLN A CA 1
ATOM 692 C C . GLN A 1 86 ? 6.767 -2.914 5.466 1.00 90.38 86 GLN A C 1
ATOM 694 O O . GLN A 1 86 ? 6.259 -3.558 6.383 1.00 90.38 86 GLN A O 1
ATOM 699 N N . GLN A 1 87 ? 7.289 -1.705 5.647 1.00 90.12 87 GLN A N 1
ATOM 700 C CA . GLN A 1 87 ? 7.319 -1.035 6.939 1.00 90.12 87 GLN A CA 1
ATOM 701 C C . GLN A 1 87 ? 5.907 -0.687 7.431 1.00 90.12 87 GLN A C 1
ATOM 703 O O . GLN A 1 87 ? 5.528 -1.067 8.537 1.00 90.12 87 GLN A O 1
ATOM 708 N N . THR A 1 88 ? 5.087 -0.067 6.584 1.00 89.31 88 THR A N 1
ATOM 709 C CA . THR A 1 88 ? 3.693 0.274 6.918 1.00 89.31 88 THR A CA 1
ATOM 710 C C . THR A 1 88 ? 2.840 -0.967 7.204 1.00 89.31 88 THR A C 1
ATOM 712 O O . THR A 1 88 ? 1.991 -0.942 8.095 1.00 89.31 88 THR A O 1
ATOM 715 N N . LEU A 1 89 ? 3.090 -2.090 6.520 1.00 88.50 89 LEU A N 1
ATOM 716 C CA . LEU A 1 89 ? 2.438 -3.367 6.824 1.00 88.50 89 LEU A CA 1
ATOM 717 C C . LEU A 1 89 ? 2.850 -3.939 8.186 1.00 88.50 89 LEU A C 1
ATOM 719 O O . LEU A 1 89 ? 1.992 -4.446 8.908 1.00 88.50 89 LEU A O 1
ATOM 723 N N . LYS A 1 90 ? 4.132 -3.841 8.561 1.00 89.56 90 LYS A N 1
ATOM 724 C CA . LYS A 1 90 ? 4.595 -4.236 9.902 1.00 89.56 90 LYS A CA 1
ATOM 725 C C . LYS A 1 90 ? 3.935 -3.388 10.984 1.00 89.56 90 LYS A C 1
ATOM 727 O O . LYS A 1 90 ? 3.465 -3.930 11.979 1.00 89.56 90 LYS A O 1
ATOM 732 N N . GLU A 1 91 ? 3.853 -2.080 10.770 1.00 88.12 91 GLU A N 1
ATOM 733 C CA . GLU A 1 91 ? 3.184 -1.161 11.693 1.00 88.12 91 GLU A CA 1
ATOM 734 C C . GLU A 1 91 ? 1.696 -1.480 11.838 1.00 88.12 91 GLU A C 1
ATOM 736 O O . GLU A 1 91 ? 1.175 -1.463 12.951 1.00 88.12 91 GLU A O 1
ATOM 741 N N . LEU A 1 92 ? 1.015 -1.814 10.735 1.00 86.94 92 LEU A N 1
ATOM 742 C CA . LEU A 1 92 ? -0.384 -2.239 10.760 1.00 86.94 92 LEU A CA 1
ATOM 743 C C . LEU A 1 92 ? -0.565 -3.543 11.552 1.00 86.94 92 LEU A C 1
ATOM 745 O O . LEU A 1 92 ? -1.502 -3.648 12.339 1.00 86.94 92 LEU A O 1
ATOM 749 N N . ALA A 1 93 ? 0.336 -4.513 11.383 1.00 86.19 93 ALA A N 1
ATOM 750 C CA . ALA A 1 93 ? 0.282 -5.793 12.092 1.00 86.19 93 ALA A CA 1
ATOM 751 C C . ALA A 1 93 ? 0.467 -5.654 13.615 1.00 86.19 93 ALA A C 1
ATOM 753 O O . ALA A 1 93 ? 0.006 -6.504 14.371 1.00 86.19 93 ALA A O 1
ATOM 754 N N . GLN A 1 94 ? 1.117 -4.582 14.075 1.00 87.75 94 GLN A N 1
ATOM 755 C CA . GLN 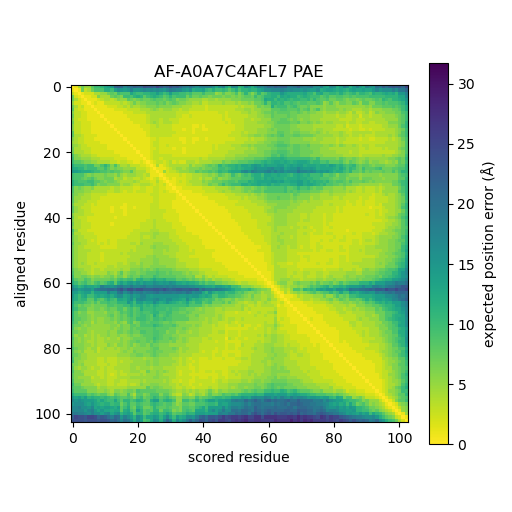A 1 94 ? 1.323 -4.301 15.499 1.00 87.75 94 GLN A CA 1
ATOM 756 C C . GLN A 1 94 ? 0.133 -3.588 16.158 1.00 87.75 94 GLN A C 1
ATOM 758 O O . GLN A 1 94 ? 0.105 -3.423 17.380 1.00 87.75 94 GLN A O 1
ATOM 763 N N . VAL A 1 95 ? -0.862 -3.151 15.381 1.00 85.19 95 VAL A N 1
ATOM 764 C CA . VAL A 1 95 ? -2.030 -2.454 15.923 1.00 85.19 95 VAL A CA 1
ATOM 765 C C . VAL A 1 95 ? -2.900 -3.429 16.693 1.00 85.19 95 VAL A C 1
ATOM 767 O O . VAL A 1 95 ? -3.497 -4.343 16.126 1.00 85.19 95 VAL A O 1
ATOM 770 N N . ARG A 1 96 ? -3.056 -3.182 17.995 1.00 76.44 96 ARG A N 1
ATOM 771 C CA . ARG A 1 96 ? -4.086 -3.860 18.780 1.00 76.44 96 ARG A CA 1
ATOM 772 C C . ARG A 1 96 ? -5.460 -3.354 18.361 1.00 76.44 96 ARG A C 1
ATOM 774 O O . ARG A 1 96 ? -5.766 -2.168 18.480 1.00 76.44 96 ARG A O 1
ATOM 781 N N . PHE A 1 97 ? -6.288 -4.271 17.875 1.00 70.00 97 PHE A N 1
ATOM 782 C CA . PHE A 1 97 ? -7.666 -3.980 17.518 1.00 70.00 97 PHE A CA 1
ATOM 783 C C . PHE A 1 97 ? -8.475 -3.679 18.780 1.00 70.00 97 PHE A C 1
ATOM 785 O O . PHE A 1 97 ? -8.564 -4.513 19.681 1.00 70.00 97 PHE A O 1
ATOM 792 N N . ARG A 1 98 ? -9.088 -2.494 18.833 1.00 69.50 98 ARG A N 1
ATOM 793 C CA . ARG A 1 98 ? -10.126 -2.199 19.821 1.00 69.50 98 ARG A CA 1
ATOM 794 C C . ARG A 1 98 ? -11.488 -2.456 19.168 1.00 69.50 98 ARG A C 1
ATOM 796 O O . ARG A 1 98 ? -11.768 -1.827 18.132 1.00 69.50 98 ARG A O 1
ATOM 803 N N . PRO A 1 99 ? -12.306 -3.376 19.714 1.00 71.44 99 PRO A N 1
ATOM 804 C CA . PRO A 1 99 ? -13.641 -3.618 19.190 1.00 71.44 99 PRO A CA 1
ATOM 805 C C . PRO A 1 99 ? -14.458 -2.331 19.252 1.00 71.44 99 PRO A C 1
ATOM 807 O O . PRO A 1 99 ? -14.335 -1.546 20.192 1.00 71.44 99 PRO A O 1
ATOM 810 N N . VAL A 1 100 ? -15.257 -2.099 18.213 1.00 71.50 100 VAL A N 1
ATOM 811 C CA . VAL A 1 100 ? -16.210 -0.992 18.208 1.00 71.50 100 VAL A CA 1
ATOM 812 C C . VAL A 1 100 ? -17.378 -1.410 19.092 1.00 71.50 100 VAL A C 1
ATOM 814 O O . VAL A 1 100 ? -18.200 -2.226 18.685 1.00 71.50 100 VAL A O 1
ATOM 817 N N . THR A 1 101 ? -17.444 -0.879 20.308 1.00 65.31 101 THR A N 1
ATOM 818 C CA . THR A 1 101 ? -18.650 -0.954 21.133 1.00 65.31 101 THR A CA 1
ATOM 819 C C . THR A 1 101 ? -19.605 0.132 20.659 1.00 65.31 101 THR A C 1
ATOM 821 O O . THR A 1 101 ? -19.346 1.320 20.858 1.00 65.31 101 THR A O 1
ATOM 824 N N . LYS A 1 102 ? -20.683 -0.269 19.978 1.00 56.44 102 LYS A N 1
ATOM 825 C CA . LYS A 1 102 ? -21.832 0.615 19.772 1.00 56.44 102 LYS A CA 1
ATOM 826 C C . LYS A 1 102 ? -22.548 0.733 21.120 1.00 56.44 102 LYS A C 1
ATOM 828 O O . LYS A 1 102 ? -22.901 -0.298 21.687 1.00 56.44 102 LYS A O 1
ATOM 833 N N . ALA A 1 103 ? -22.640 1.955 21.639 1.00 54.53 103 ALA A N 1
ATOM 834 C CA . ALA A 1 103 ? -23.578 2.296 22.704 1.00 54.53 103 ALA A CA 1
ATOM 835 C C . ALA A 1 103 ? -24.989 2.388 22.114 1.00 54.53 103 ALA A C 1
ATOM 837 O O . ALA A 1 103 ? -25.080 2.779 20.923 1.00 54.53 103 ALA A O 1
#

Sequence (103 aa):
MPRARQHAFRRAVRWWRYLREAALSAGQQKNDALLPRLMRVQEALGELQNRAVTIALLSRLKLSASKAEFLGTLVRQQRLCQAEVQQTLKELAQVRFRPVTKA

pLDDT: mean 85.99, std 8.02, range [54.53, 94.56]

Nearest PDB structures (foldseek):
  1i49-assembly1_B  TM=8.554E-01  e=1.453E+00  Homo sapiens
  8ax8-assembly1_A  TM=6.661E-01  e=5.241E-01  Homo sapiens